Protein AF-A0A413VXN9-F1 (afdb_monomer)

InterPro domains:
  IPR048911 4-fold beta flower domain [PF21784] (37-155)

Nearest PDB structures (foldseek):
  3fld-assembly1_B  TM=2.382E-01  e=2.950E+00  Escherichia coli K-12

Secondary structure (DSSP, 8-state):
-------------------------------S-SEEEEE-TT--EEEEEESSSTT-EEEETTS-EEEEEETTTEEEETTS-EEEEEETTEEEETTS-EEEE-TT-EETTEE-SSPPPP-PPPPPPPPPPPPPPPPPPPP----SSB-SS-HHHHHHT-----S---------

Organism: NCBI:txid291645

Radius of gyration: 26.31 Å; Cα contacts (8 Å, |Δi|>4): 280; chains: 1; bounding box: 46×116×48 Å

Sequence (172 aa):
MHQMKKLLLVLCATIGLLTGCGDDENEPVIPQESEVTLFDKSTQPIAYINYVDKDSTIYMWDGTPVAYFDGKEDIYHFNGRFLGWYINGVLYDTDGYAVAAQKGIVRGEIIMSNTHLESVKGVKHIKPVPHIHSLKPITPSFKDKWSTRSLSRLLLQEDNTSTDSPIKENQY

pLDDT: mean 81.23, std 22.94, range [33.12, 98.75]

Mean predicted aligned error: 12.61 Å

Structure (mmCIF, N/CA/C/O backbone):
data_AF-A0A413VXN9-F1
#
_entry.id   AF-A0A413VXN9-F1
#
loop_
_atom_site.group_PDB
_atom_site.id
_atom_site.type_symbol
_atom_site.label_atom_id
_atom_site.label_alt_id
_atom_site.label_comp_id
_atom_site.label_asym_id
_atom_site.label_entity_id
_atom_site.label_seq_id
_atom_site.pdbx_PDB_ins_code
_atom_site.Cartn_x
_atom_site.Cartn_y
_atom_site.Cartn_z
_atom_site.occupancy
_atom_site.B_iso_or_equiv
_atom_site.auth_seq_id
_atom_site.auth_comp_id
_atom_site.auth_asym_id
_atom_site.auth_atom_id
_atom_site.pdbx_PDB_model_num
ATOM 1 N N . MET A 1 1 ? 24.511 69.914 8.049 1.00 39.62 1 MET A N 1
ATOM 2 C CA . MET A 1 1 ? 24.137 69.411 6.705 1.00 39.62 1 MET A CA 1
ATOM 3 C C . MET A 1 1 ? 23.283 68.164 6.911 1.00 39.62 1 MET A C 1
ATOM 5 O O . MET A 1 1 ? 23.835 67.140 7.263 1.00 39.62 1 MET A O 1
ATOM 9 N N . HIS A 1 2 ? 21.959 68.275 7.086 1.00 42.06 2 HIS A N 1
ATOM 10 C CA . HIS A 1 2 ? 20.935 68.320 6.020 1.00 42.06 2 HIS A CA 1
ATOM 11 C C . HIS A 1 2 ? 21.048 67.061 5.132 1.00 42.06 2 HIS A C 1
ATOM 13 O O . HIS A 1 2 ? 21.976 66.975 4.344 1.00 42.06 2 HIS A O 1
ATOM 19 N N . GLN A 1 3 ? 20.231 66.018 5.312 1.00 39.19 3 GLN A N 1
ATOM 20 C CA . GLN A 1 3 ? 18.823 65.977 4.894 1.00 39.19 3 GLN A CA 1
ATOM 21 C C . GLN A 1 3 ? 17.988 64.953 5.689 1.00 39.19 3 GLN A C 1
ATOM 23 O O . GLN A 1 3 ? 18.445 63.861 6.011 1.00 39.19 3 GLN A O 1
ATOM 28 N N . MET A 1 4 ? 16.739 65.338 5.952 1.00 46.28 4 MET A N 1
ATOM 29 C CA . MET A 1 4 ? 15.662 64.553 6.562 1.00 46.28 4 MET A CA 1
ATOM 30 C C . MET A 1 4 ? 14.678 64.057 5.482 1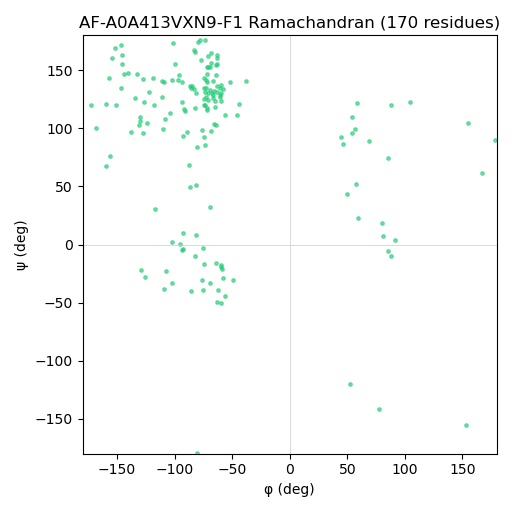.00 46.28 4 MET A C 1
ATOM 32 O O . MET A 1 4 ? 14.663 64.604 4.382 1.00 46.28 4 MET A O 1
ATOM 36 N N . LYS A 1 5 ? 13.725 63.211 5.923 1.00 40.38 5 LYS A N 1
ATOM 37 C CA . LYS A 1 5 ? 12.341 62.971 5.419 1.00 40.38 5 LYS A CA 1
ATOM 38 C C . LYS A 1 5 ? 12.214 61.660 4.633 1.00 40.38 5 LYS A C 1
ATOM 40 O O . LYS A 1 5 ? 12.909 61.461 3.650 1.00 40.38 5 LYS A O 1
ATOM 45 N N . LYS A 1 6 ? 11.340 60.720 5.007 1.00 38.69 6 LYS A N 1
ATOM 46 C CA . LYS A 1 6 ? 9.905 60.800 5.390 1.00 38.69 6 LYS A CA 1
ATOM 47 C C . LYS A 1 6 ? 9.646 59.723 6.470 1.00 38.69 6 LYS A C 1
ATOM 49 O O . LYS A 1 6 ? 10.220 58.653 6.347 1.00 38.69 6 LYS A O 1
ATOM 54 N N . LEU A 1 7 ? 8.957 59.885 7.604 1.00 39.94 7 LEU A N 1
ATOM 55 C CA . LEU A 1 7 ? 7.661 60.477 7.985 1.00 39.94 7 LEU A CA 1
ATOM 56 C C . LEU A 1 7 ? 6.435 59.947 7.219 1.00 39.94 7 LEU A C 1
ATOM 58 O O . LEU A 1 7 ? 6.106 60.496 6.172 1.00 39.94 7 LEU A O 1
ATOM 62 N N . LEU A 1 8 ? 5.743 58.959 7.810 1.00 35.59 8 LEU A N 1
ATOM 63 C CA . LEU A 1 8 ? 4.285 58.954 8.068 1.00 35.59 8 LEU A CA 1
ATOM 64 C C . LEU A 1 8 ? 3.942 57.781 9.030 1.00 35.59 8 LEU A C 1
ATOM 66 O O . LEU A 1 8 ? 4.120 56.627 8.664 1.00 35.59 8 LEU A O 1
ATOM 70 N N . LEU A 1 9 ? 3.762 58.071 10.330 1.00 33.12 9 LEU A N 1
ATOM 71 C CA . LEU A 1 9 ? 2.490 58.008 11.096 1.00 33.12 9 LEU A CA 1
ATOM 72 C C . LEU A 1 9 ? 1.973 56.567 11.302 1.00 33.12 9 LEU A C 1
ATOM 74 O O . LEU A 1 9 ? 1.363 55.991 10.416 1.00 33.12 9 LEU A O 1
ATOM 78 N N . VAL A 1 10 ? 2.367 55.876 12.379 1.00 47.47 10 VAL A N 1
ATOM 79 C CA . VAL A 1 10 ? 1.785 55.925 13.744 1.00 47.47 10 VAL A CA 1
ATOM 80 C C . VAL A 1 10 ? 0.277 55.665 13.767 1.00 47.47 10 VAL A C 1
ATOM 82 O O . VAL A 1 10 ? -0.508 56.554 13.453 1.00 47.47 10 VAL A O 1
ATOM 85 N N . LEU A 1 11 ? -0.102 54.505 14.308 1.00 34.28 11 LEU A N 1
ATOM 86 C CA . LEU A 1 11 ? -1.200 54.404 15.266 1.00 34.28 11 LEU A CA 1
ATOM 87 C C . LEU A 1 11 ? -0.698 53.600 16.471 1.00 34.28 11 LEU A C 1
ATOM 89 O O . LEU A 1 11 ? -0.431 52.405 16.393 1.00 34.28 11 LEU A O 1
ATOM 93 N N . CYS A 1 12 ? -0.477 54.330 17.560 1.00 37.88 12 CYS A N 1
ATOM 94 C CA . CYS A 1 12 ? -0.193 53.815 18.890 1.00 37.88 12 CYS A CA 1
ATOM 95 C C . CYS A 1 12 ? -1.451 53.201 19.514 1.00 37.88 12 CYS A C 1
ATOM 97 O O . CYS A 1 12 ? -2.528 53.766 19.352 1.00 37.88 12 CYS A O 1
ATOM 99 N N . ALA A 1 13 ? -1.269 52.157 20.323 1.00 39.12 13 ALA A N 1
ATOM 100 C CA . ALA A 1 13 ? -1.823 52.011 21.681 1.00 39.12 13 ALA A CA 1
ATOM 101 C C . ALA A 1 13 ? -1.386 50.628 22.207 1.00 39.12 13 ALA A C 1
ATOM 103 O O . ALA A 1 13 ? -1.886 49.607 21.763 1.00 39.12 13 ALA A O 1
ATOM 104 N N . THR A 1 14 ? -0.236 50.506 22.867 1.00 47.88 14 THR A N 1
ATOM 105 C CA . THR A 1 14 ? -0.045 50.577 24.330 1.00 47.88 14 THR A CA 1
ATOM 106 C C . THR A 1 14 ? -0.832 49.553 25.159 1.00 47.88 14 THR A C 1
ATOM 108 O O . THR A 1 14 ? -2.050 49.637 25.251 1.00 47.88 14 THR A O 1
ATOM 111 N N . ILE A 1 15 ? -0.038 48.780 25.916 1.00 46.94 15 ILE A N 1
ATOM 112 C CA . ILE A 1 15 ? -0.288 48.184 27.243 1.00 46.94 15 ILE A CA 1
ATOM 113 C C . ILE A 1 15 ? -0.975 46.814 27.264 1.00 46.94 15 ILE A C 1
ATOM 115 O O . ILE A 1 15 ? -2.131 46.667 26.892 1.00 46.94 15 ILE A O 1
ATOM 119 N N . GLY A 1 16 ? -0.265 45.842 27.848 1.00 38.28 16 GLY A N 1
ATOM 120 C CA . GLY A 1 16 ? -0.866 44.601 28.325 1.00 38.28 16 GLY A CA 1
ATOM 121 C C . GLY A 1 16 ? 0.132 43.500 28.671 1.00 38.28 16 GLY A C 1
ATOM 122 O O . GLY A 1 16 ? 0.083 42.437 28.072 1.00 38.28 16 GLY A O 1
ATOM 123 N N . LEU A 1 17 ? 1.024 43.719 29.644 1.00 50.16 17 LEU A N 1
ATOM 124 C CA . LEU A 1 17 ? 1.556 42.596 30.425 1.00 50.16 17 LEU A CA 1
ATOM 125 C C . LEU A 1 17 ? 0.387 42.073 31.267 1.00 50.16 17 LEU A C 1
ATOM 127 O O . LEU A 1 17 ? 0.062 42.653 32.301 1.00 50.16 17 LEU A O 1
ATOM 131 N N . LEU A 1 18 ? -0.267 41.016 30.797 1.00 40.06 18 LEU A N 1
ATOM 132 C CA . LEU A 1 18 ? -1.175 40.211 31.599 1.00 40.06 18 LEU A CA 1
ATOM 133 C C . LEU A 1 18 ? -0.781 38.750 31.418 1.00 40.06 18 LEU A C 1
ATOM 135 O O . LEU A 1 18 ? -0.925 38.158 30.356 1.00 40.06 18 LEU A O 1
ATOM 139 N N . THR A 1 19 ? -0.240 38.197 32.494 1.00 53.75 19 THR A N 1
ATOM 140 C CA . THR A 1 19 ? -0.231 36.769 32.790 1.00 53.75 19 THR A CA 1
ATOM 141 C C . THR A 1 19 ? -1.602 36.155 32.506 1.00 53.75 19 THR A C 1
ATOM 143 O O . THR A 1 19 ? -2.586 36.550 33.131 1.00 53.75 19 THR A O 1
ATOM 146 N N . GLY A 1 20 ? -1.647 35.167 31.616 1.00 34.16 20 GLY A N 1
ATOM 147 C CA . GLY A 1 20 ? -2.810 34.317 31.384 1.00 34.16 20 GLY A CA 1
ATOM 148 C C . GLY A 1 20 ? -2.461 33.177 30.429 1.00 34.16 20 GLY A 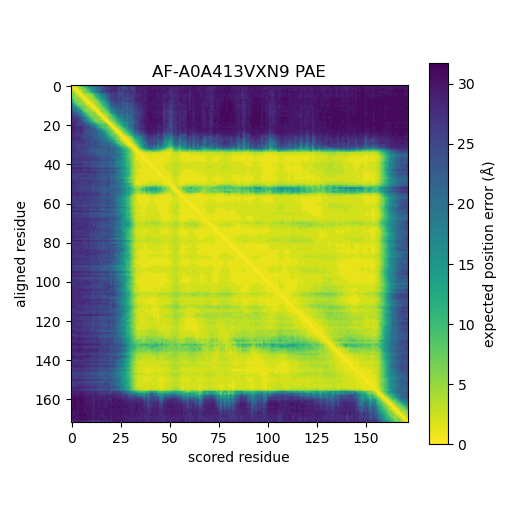C 1
ATOM 149 O O . GLY A 1 20 ? -2.034 33.429 29.310 1.00 34.16 20 GLY A O 1
ATOM 150 N N . CYS A 1 21 ? -2.601 31.929 30.885 1.00 50.72 21 CYS A N 1
ATOM 151 C CA . CYS A 1 21 ? -2.698 30.764 30.006 1.00 50.72 21 CYS A CA 1
ATOM 152 C C . CYS A 1 21 ? -3.920 30.925 29.090 1.00 50.72 21 CYS A C 1
ATOM 154 O O . CYS A 1 21 ? -4.988 31.284 29.588 1.00 50.72 21 CYS A O 1
ATOM 156 N N . GLY A 1 22 ? -3.782 30.603 2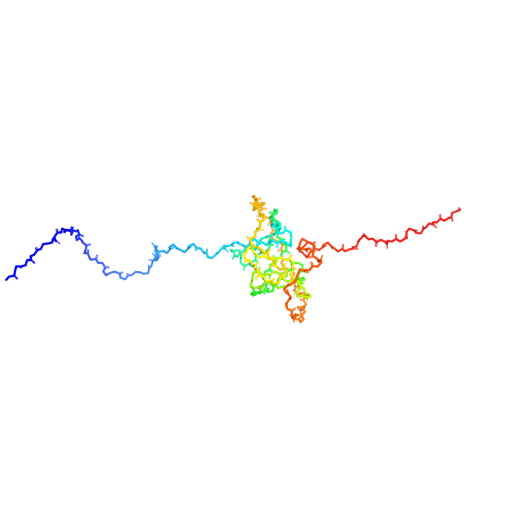7.805 1.00 38.44 22 GLY A N 1
ATOM 157 C CA . GLY A 1 22 ? -4.898 30.558 26.860 1.00 38.44 22 GLY A CA 1
ATOM 158 C C . GLY A 1 22 ? -4.439 30.779 25.424 1.00 38.44 22 GLY A C 1
ATOM 159 O O . GLY A 1 22 ? -4.098 31.897 25.065 1.00 38.44 22 GLY A O 1
ATOM 160 N N . ASP A 1 23 ? -4.400 29.674 24.679 1.00 48.06 23 ASP A N 1
ATOM 161 C CA . ASP A 1 23 ? -4.646 29.515 23.241 1.00 48.06 23 ASP A CA 1
ATOM 162 C C . ASP A 1 23 ? -4.005 30.540 22.284 1.00 48.06 23 ASP A C 1
ATOM 164 O O . ASP A 1 23 ? -4.568 31.579 21.951 1.00 48.06 23 ASP A O 1
ATOM 168 N N . ASP A 1 24 ? -2.811 30.185 21.796 1.00 43.38 24 ASP A N 1
ATOM 169 C CA . ASP A 1 24 ? -2.117 30.871 20.704 1.00 43.38 24 ASP A CA 1
ATOM 170 C C . ASP A 1 24 ? -2.783 30.528 19.360 1.00 43.38 24 ASP A C 1
ATOM 172 O O . ASP A 1 24 ? -2.506 29.515 18.717 1.00 43.38 24 ASP A O 1
ATOM 176 N N . GLU A 1 25 ? -3.731 31.364 18.956 1.00 58.19 25 GLU A N 1
ATOM 177 C CA . GLU A 1 25 ? -4.444 31.291 17.686 1.00 58.19 25 GLU A CA 1
ATOM 178 C C . GLU A 1 25 ? -3.689 32.047 16.582 1.00 58.19 25 GLU A C 1
ATOM 180 O O . GLU A 1 25 ? -4.127 33.090 16.108 1.00 58.19 25 GLU A O 1
ATOM 185 N N . ASN A 1 26 ? -2.527 31.520 16.172 1.00 59.47 26 ASN A N 1
ATOM 186 C CA . ASN A 1 26 ? -1.849 31.851 14.907 1.00 59.47 26 ASN A CA 1
ATOM 187 C C . ASN A 1 26 ? -0.839 30.765 14.482 1.00 59.47 26 ASN A C 1
ATOM 189 O O . ASN A 1 26 ? 0.363 31.013 14.390 1.00 59.47 26 ASN A O 1
ATOM 193 N N . GLU A 1 27 ? -1.320 29.574 14.120 1.00 49.88 27 GLU A N 1
ATOM 194 C CA . GLU A 1 27 ? -0.491 28.614 13.378 1.00 49.88 27 GLU A CA 1
ATOM 195 C C . GLU A 1 27 ? -1.246 28.065 12.153 1.00 49.88 27 GLU A C 1
ATOM 197 O O . GLU A 1 27 ? -2.115 27.202 12.290 1.00 49.88 27 GLU A O 1
ATOM 202 N N . PRO A 1 28 ? -0.957 28.526 10.919 1.00 45.78 28 PRO A N 1
ATOM 203 C CA . PRO A 1 28 ? -1.399 27.811 9.736 1.00 45.78 28 PRO A CA 1
ATOM 204 C C . PRO A 1 28 ? -0.434 26.647 9.480 1.00 45.78 28 PRO A C 1
ATOM 206 O O . PRO A 1 28 ? 0.485 26.754 8.669 1.00 45.78 28 PRO A O 1
ATOM 209 N N . VAL A 1 29 ? -0.646 25.517 10.156 1.00 50.31 29 VAL A N 1
ATOM 210 C CA . VAL A 1 29 ? -0.006 24.244 9.788 1.00 50.31 29 VAL A CA 1
ATOM 211 C C . VAL A 1 29 ? -0.947 23.490 8.855 1.00 50.31 29 VAL A C 1
ATOM 213 O O . VAL A 1 29 ? -1.827 22.759 9.303 1.00 50.31 29 VAL A O 1
ATOM 216 N N . ILE A 1 30 ? -0.774 23.656 7.540 1.00 41.59 30 ILE A N 1
ATOM 217 C CA . ILE A 1 30 ? -1.330 22.684 6.591 1.00 41.59 30 ILE A CA 1
ATOM 218 C C . ILE A 1 30 ? -0.336 21.514 6.507 1.00 41.59 30 ILE A C 1
ATOM 220 O O . ILE A 1 30 ? 0.822 21.750 6.152 1.00 41.59 30 ILE A O 1
ATOM 224 N N . PRO A 1 31 ? -0.729 20.283 6.892 1.00 43.84 31 PRO A N 1
ATOM 225 C CA . PRO A 1 31 ? 0.211 19.198 7.149 1.00 43.84 31 PRO A CA 1
ATOM 226 C C . PRO A 1 31 ? 0.850 18.660 5.868 1.00 43.84 31 PRO A C 1
ATOM 228 O O . PRO A 1 31 ? 0.310 18.798 4.770 1.00 43.84 31 PRO A O 1
ATOM 231 N N . GLN A 1 32 ? 1.963 17.946 6.051 1.00 53.75 32 GLN A N 1
ATOM 232 C CA . GLN A 1 32 ? 2.391 16.879 5.143 1.00 53.75 32 GLN A CA 1
ATOM 233 C C . GLN A 1 32 ? 1.179 16.082 4.646 1.00 53.75 32 GLN A C 1
ATOM 235 O O . GLN A 1 32 ? 0.264 15.859 5.436 1.00 53.75 32 GLN A O 1
ATOM 240 N N . GLU A 1 33 ? 1.152 15.688 3.366 1.00 64.12 33 GLU A N 1
ATOM 241 C CA . GLU A 1 33 ? -0.053 15.116 2.751 1.00 64.12 33 GLU A CA 1
ATOM 242 C C . GLU A 1 33 ? -0.702 14.059 3.652 1.00 64.12 33 GLU A C 1
ATOM 244 O O . GLU A 1 33 ? -0.149 12.992 3.915 1.00 64.12 33 GLU A O 1
ATOM 249 N N . SER A 1 34 ? -1.882 14.408 4.173 1.00 87.31 34 SER A N 1
ATOM 250 C CA . SER A 1 34 ? -2.604 13.603 5.162 1.00 87.31 34 SER A CA 1
ATOM 251 C C . SER A 1 34 ? -3.036 12.242 4.610 1.00 87.31 34 SER A C 1
ATOM 253 O O . SER A 1 34 ? -3.376 11.325 5.362 1.00 87.31 34 SER A O 1
ATOM 255 N N . GLU A 1 35 ? -3.005 12.123 3.284 1.00 93.50 35 GLU A N 1
ATOM 256 C CA . GLU A 1 35 ? -3.203 10.893 2.551 1.00 93.50 35 GLU A CA 1
ATOM 257 C C . GLU A 1 35 ? -2.125 10.740 1.485 1.00 93.50 35 GLU A C 1
ATOM 259 O O . GLU A 1 35 ? -1.700 11.722 0.887 1.00 93.50 35 GLU A O 1
ATOM 264 N N . VAL A 1 36 ? -1.727 9.501 1.210 1.00 95.81 36 VAL A N 1
ATOM 265 C CA . VAL A 1 36 ? -0.787 9.178 0.135 1.00 95.81 36 VAL A CA 1
ATOM 266 C C . VAL A 1 36 ? -1.391 8.112 -0.761 1.00 95.81 36 VAL A C 1
ATOM 268 O O . VAL A 1 36 ? -1.729 7.023 -0.300 1.00 95.81 36 VAL A O 1
ATOM 271 N N . THR A 1 37 ? -1.504 8.411 -2.052 1.00 98.31 37 THR A N 1
ATOM 272 C CA . THR A 1 37 ? -1.983 7.458 -3.056 1.00 98.31 37 THR A CA 1
ATOM 273 C C . THR A 1 37 ? -0.919 6.410 -3.377 1.00 98.31 37 THR A C 1
ATOM 275 O O . THR A 1 37 ? 0.250 6.727 -3.605 1.00 98.31 37 THR A O 1
ATOM 278 N N . LEU A 1 38 ? -1.350 5.151 -3.426 1.00 98.56 38 LEU A N 1
ATOM 279 C CA . LEU A 1 38 ? -0.550 3.994 -3.795 1.00 98.56 38 LEU A CA 1
ATOM 280 C C . LEU A 1 38 ? -0.908 3.559 -5.217 1.00 98.56 38 LEU A C 1
ATOM 282 O O . LEU A 1 38 ? -2.019 3.081 -5.481 1.00 98.56 38 LEU A O 1
ATOM 286 N N . PHE A 1 39 ? 0.056 3.718 -6.121 1.00 98.69 39 PHE A N 1
ATOM 287 C CA . PHE A 1 39 ? -0.064 3.344 -7.523 1.00 98.69 39 PHE A CA 1
ATOM 288 C C . PHE A 1 39 ? 0.547 1.967 -7.775 1.00 98.69 39 PHE A C 1
ATOM 290 O O . PHE A 1 39 ? 1.586 1.633 -7.204 1.00 98.69 39 PHE A O 1
ATOM 297 N N . ASP A 1 40 ? -0.079 1.170 -8.637 1.00 98.06 40 ASP A N 1
ATOM 298 C CA . ASP A 1 40 ? 0.471 -0.116 -9.070 1.00 98.06 40 ASP A CA 1
ATOM 299 C C . ASP A 1 40 ? 1.530 0.042 -10.181 1.00 98.06 40 ASP A C 1
ATOM 301 O O . ASP A 1 40 ? 1.828 1.142 -10.650 1.00 98.06 40 ASP A O 1
ATOM 305 N N . LYS A 1 41 ? 2.082 -1.082 -10.659 1.00 97.75 41 LYS A N 1
ATOM 306 C CA . LYS A 1 41 ? 3.045 -1.110 -11.778 1.00 97.75 41 LYS A CA 1
ATOM 307 C C . LYS A 1 41 ? 2.511 -0.511 -13.088 1.00 97.75 41 LYS A C 1
ATOM 309 O O . LYS A 1 41 ? 3.298 -0.155 -13.959 1.00 97.75 41 LYS A O 1
ATOM 314 N N . SER A 1 42 ? 1.189 -0.445 -13.236 1.00 97.75 42 SER A N 1
ATOM 315 C CA . SER A 1 42 ? 0.480 0.119 -14.390 1.00 97.75 42 SER A CA 1
ATOM 316 C C . SER A 1 42 ? 0.147 1.601 -14.180 1.00 97.75 42 SER A C 1
ATOM 318 O O . SER A 1 42 ? -0.627 2.164 -14.950 1.00 97.75 42 SER A O 1
ATOM 320 N N . THR A 1 43 ? 0.700 2.198 -13.118 1.00 98.00 43 THR A N 1
ATOM 321 C CA . THR A 1 43 ? 0.506 3.577 -12.665 1.00 98.00 43 THR A CA 1
ATOM 322 C C . THR A 1 43 ? -0.951 3.938 -12.340 1.00 98.00 43 THR A C 1
ATOM 324 O O . THR A 1 43 ? -1.314 5.119 -12.323 1.00 98.00 43 THR A O 1
ATOM 327 N N . GLN A 1 44 ? -1.788 2.935 -12.040 1.00 98.31 44 GLN A N 1
ATOM 328 C CA . GLN A 1 44 ? -3.181 3.111 -11.623 1.00 98.31 44 GLN A CA 1
ATOM 329 C C . GLN A 1 44 ? -3.274 3.363 -10.115 1.00 98.31 44 GLN A C 1
ATOM 331 O O . GLN A 1 44 ? -2.616 2.648 -9.357 1.00 98.31 44 GLN A O 1
ATOM 336 N N . PRO A 1 45 ? -4.092 4.325 -9.651 1.00 98.19 45 PRO A N 1
ATOM 337 C CA . PRO A 1 45 ? -4.361 4.503 -8.229 1.00 98.19 45 PRO A CA 1
ATOM 338 C C . PRO A 1 45 ? -5.257 3.364 -7.728 1.00 98.19 45 PRO A C 1
ATOM 340 O O . PRO A 1 45 ? -6.394 3.219 -8.172 1.00 98.19 45 PRO A O 1
ATOM 343 N N . ILE A 1 46 ? -4.744 2.538 -6.813 1.00 98.31 46 ILE A N 1
ATOM 344 C CA . ILE A 1 46 ? -5.466 1.348 -6.322 1.00 98.31 46 ILE A CA 1
ATOM 345 C C . ILE A 1 46 ? -5.928 1.518 -4.874 1.00 98.31 46 ILE A C 1
ATOM 347 O O . ILE A 1 46 ? -7.018 1.082 -4.498 1.00 98.31 46 ILE A O 1
ATOM 351 N N . ALA A 1 47 ? -5.090 2.141 -4.054 1.00 98.38 47 ALA A N 1
ATOM 352 C CA . ALA A 1 47 ? -5.314 2.318 -2.630 1.00 98.38 47 ALA A CA 1
ATOM 353 C C . ALA A 1 47 ? -4.718 3.651 -2.175 1.00 98.38 47 ALA A C 1
ATOM 355 O O . ALA A 1 47 ? -3.999 4.317 -2.923 1.00 98.38 47 ALA A O 1
ATOM 356 N N . TYR A 1 48 ? -4.994 4.034 -0.938 1.00 98.00 48 TYR A N 1
ATOM 357 C CA . TYR A 1 48 ? -4.361 5.181 -0.310 1.00 98.00 48 TYR A CA 1
ATOM 358 C C . TYR A 1 48 ? -4.123 4.926 1.175 1.00 98.00 48 TYR A C 1
ATOM 360 O O . TYR A 1 48 ? -4.889 4.234 1.846 1.00 98.00 48 TYR A O 1
ATOM 368 N N . ILE A 1 49 ? -3.033 5.489 1.677 1.00 97.25 49 ILE A N 1
ATOM 369 C CA . ILE A 1 49 ? -2.731 5.565 3.101 1.00 97.25 49 ILE A CA 1
ATOM 370 C C . ILE A 1 49 ? -3.413 6.819 3.633 1.00 97.25 49 ILE A C 1
ATOM 372 O O . ILE A 1 49 ? -3.329 7.863 2.994 1.00 97.25 49 ILE A O 1
ATOM 376 N N . ASN A 1 50 ? -4.062 6.738 4.788 1.00 95.44 50 ASN A N 1
ATOM 377 C CA . ASN A 1 50 ? -4.543 7.896 5.529 1.00 95.44 50 ASN A CA 1
ATOM 378 C C . ASN A 1 50 ? -3.843 7.956 6.892 1.00 95.44 50 ASN A C 1
ATOM 380 O O . ASN A 1 50 ? -3.987 7.036 7.696 1.00 95.44 50 ASN A O 1
ATOM 384 N N . TYR A 1 51 ? -3.122 9.050 7.141 1.00 91.44 51 TYR A N 1
ATOM 385 C CA . TYR A 1 51 ? -2.335 9.280 8.359 1.00 91.44 51 TYR A CA 1
ATOM 386 C C . TYR A 1 51 ? -3.082 10.060 9.450 1.00 91.44 51 TYR A C 1
ATOM 388 O O . TYR A 1 51 ? -2.549 10.256 10.538 1.00 91.44 51 TYR A O 1
ATOM 396 N N . VAL A 1 52 ? -4.301 10.534 9.173 1.00 85.50 52 VAL A N 1
ATOM 397 C CA . VAL A 1 52 ? -5.130 11.264 10.151 1.00 85.50 52 VAL A CA 1
ATOM 398 C C . VAL A 1 52 ? -5.751 10.301 11.159 1.00 85.50 52 VAL A C 1
ATOM 400 O O . VAL A 1 52 ? -5.972 10.649 12.318 1.00 85.50 52 VAL A O 1
ATOM 403 N N . ASP A 1 53 ? -6.022 9.072 10.728 1.00 74.69 53 ASP A N 1
ATOM 404 C CA . ASP A 1 53 ? -6.550 8.035 11.600 1.00 74.69 53 ASP A CA 1
ATOM 405 C C . ASP A 1 53 ? -5.458 7.545 12.570 1.00 74.69 53 ASP A C 1
ATOM 407 O O . ASP A 1 53 ? -4.315 7.325 12.175 1.00 74.69 53 ASP A O 1
ATOM 411 N N . LYS A 1 54 ? -5.827 7.294 13.836 1.00 73.56 54 LYS A N 1
ATOM 412 C CA . LYS A 1 54 ? -4.911 6.884 14.925 1.00 73.56 54 LYS A CA 1
ATOM 413 C C . LYS A 1 54 ? -3.971 5.719 14.569 1.00 73.56 54 LYS A C 1
ATOM 415 O O . LYS A 1 54 ? -2.859 5.657 15.081 1.00 73.56 54 LYS A O 1
ATOM 420 N N . ASP A 1 55 ? -4.425 4.822 13.697 1.00 76.00 55 ASP A N 1
ATOM 421 C CA . ASP A 1 55 ? -3.724 3.588 13.324 1.00 76.00 55 ASP A CA 1
ATOM 422 C C . ASP A 1 55 ? -3.015 3.689 11.963 1.00 76.00 55 ASP A C 1
ATOM 424 O O . ASP A 1 55 ? -2.477 2.693 11.495 1.00 76.00 55 ASP A O 1
ATOM 428 N N . SER A 1 56 ? -3.068 4.855 11.297 1.00 91.75 56 SER A N 1
ATOM 429 C CA . SER A 1 56 ? -2.645 5.059 9.902 1.00 91.75 56 SER A CA 1
ATOM 430 C C . SER A 1 56 ? -3.182 3.958 8.975 1.00 91.75 56 SER A C 1
ATOM 432 O O . SER A 1 56 ? -2.572 2.915 8.769 1.00 91.75 56 SER A O 1
ATOM 434 N N . THR A 1 57 ? -4.396 4.127 8.460 1.00 95.94 57 THR A N 1
ATOM 435 C CA . THR A 1 57 ? -5.116 3.045 7.765 1.00 95.94 57 THR A CA 1
ATOM 436 C C . THR A 1 57 ? -4.885 3.095 6.257 1.00 95.94 57 THR A C 1
ATOM 438 O O . THR A 1 57 ? -4.877 4.165 5.652 1.00 95.94 57 THR A O 1
ATOM 441 N N . ILE A 1 58 ? -4.722 1.926 5.642 1.00 97.62 58 ILE A N 1
ATOM 442 C CA . ILE A 1 58 ? -4.716 1.749 4.193 1.00 97.62 58 ILE A CA 1
ATOM 443 C C . ILE A 1 58 ? -6.129 1.383 3.756 1.00 97.62 58 ILE A C 1
ATOM 445 O O . ILE A 1 58 ? -6.696 0.376 4.196 1.00 97.62 58 ILE A O 1
ATOM 449 N N . TYR A 1 59 ? -6.670 2.200 2.865 1.00 97.56 59 TYR A N 1
ATOM 450 C CA . TYR A 1 59 ? -7.977 2.017 2.261 1.00 97.56 59 TYR A CA 1
ATOM 451 C C . TYR A 1 59 ? -7.817 1.665 0.785 1.00 97.56 59 TYR A C 1
ATOM 453 O O . TYR A 1 59 ? -6.987 2.244 0.080 1.00 97.56 59 TYR A O 1
ATOM 461 N N . MET A 1 60 ? -8.646 0.749 0.299 1.00 97.88 60 MET A N 1
ATOM 462 C CA . MET A 1 60 ? -8.895 0.617 -1.133 1.00 97.88 60 MET A CA 1
ATOM 463 C C . MET A 1 60 ? -9.557 1.895 -1.661 1.00 97.88 60 MET A C 1
ATOM 465 O O . MET A 1 60 ? -10.133 2.679 -0.901 1.00 97.88 60 MET A O 1
ATOM 469 N N . TRP A 1 61 ? -9.485 2.115 -2.975 1.00 97.69 61 TRP A N 1
ATOM 470 C CA . TRP A 1 61 ? -10.027 3.330 -3.590 1.00 97.69 61 TRP A CA 1
ATOM 471 C C . TRP A 1 61 ? -11.527 3.553 -3.331 1.00 97.69 61 TRP A C 1
ATOM 473 O O . TRP A 1 61 ? -11.988 4.691 -3.265 1.00 97.69 61 TRP A O 1
ATOM 483 N N . ASP A 1 62 ? -12.282 2.472 -3.136 1.00 97.12 62 ASP A N 1
ATOM 484 C CA . ASP A 1 62 ? -13.711 2.482 -2.805 1.00 97.12 62 ASP A CA 1
ATOM 485 C C . ASP A 1 62 ? -14.016 2.874 -1.345 1.00 97.12 62 ASP A C 1
ATOM 487 O O . ASP A 1 62 ? -15.182 2.992 -0.984 1.00 97.12 62 ASP A O 1
ATOM 491 N N . GLY A 1 63 ? -12.994 3.103 -0.514 1.00 96.62 63 GLY A N 1
ATOM 492 C CA . GLY A 1 63 ? -13.143 3.432 0.902 1.00 96.62 63 GLY A CA 1
ATOM 493 C C . GLY A 1 63 ? -13.138 2.219 1.835 1.00 96.62 63 GLY A C 1
ATOM 494 O O . GLY A 1 63 ? -13.294 2.393 3.045 1.00 96.62 63 GLY A O 1
ATOM 495 N N . THR A 1 64 ? -12.920 1.002 1.330 1.00 96.94 64 THR A N 1
ATOM 496 C CA . THR A 1 64 ? -12.812 -0.201 2.164 1.00 96.94 64 THR A CA 1
ATOM 497 C C . THR A 1 64 ? -11.471 -0.231 2.920 1.00 96.94 64 THR A C 1
ATOM 499 O O . THR A 1 64 ? -10.419 -0.254 2.278 1.00 96.94 64 THR A O 1
ATOM 502 N N . PRO A 1 65 ? -11.455 -0.254 4.269 1.00 96.44 65 PRO A N 1
ATOM 503 C CA . PRO A 1 65 ? -10.232 -0.401 5.060 1.00 96.44 65 PRO A CA 1
ATOM 504 C C . PRO A 1 65 ? -9.700 -1.836 4.974 1.00 96.44 65 PRO A C 1
ATOM 506 O O . PRO A 1 65 ? -10.423 -2.787 5.266 1.00 96.44 65 PRO A O 1
ATOM 509 N N . VAL A 1 66 ? -8.429 -1.995 4.606 1.00 96.88 66 VAL A N 1
ATOM 510 C CA . VAL A 1 66 ? -7.834 -3.319 4.325 1.00 96.88 66 VAL A CA 1
ATOM 511 C C . VAL A 1 66 ? -6.568 -3.608 5.119 1.00 96.88 66 VAL A C 1
ATOM 513 O O . VAL A 1 66 ? -6.281 -4.760 5.435 1.00 96.88 66 VAL A O 1
ATOM 516 N N . ALA A 1 67 ? -5.817 -2.582 5.503 1.00 96.94 67 ALA A N 1
ATOM 517 C CA . ALA A 1 67 ? -4.607 -2.754 6.292 1.00 96.94 67 ALA A CA 1
ATOM 518 C C . ALA A 1 67 ? -4.338 -1.524 7.159 1.00 96.94 67 ALA A C 1
ATOM 520 O O . ALA A 1 67 ? -4.980 -0.487 7.004 1.00 96.94 67 ALA A O 1
ATOM 521 N N . TYR A 1 68 ? -3.392 -1.640 8.077 1.00 96.25 68 TYR A N 1
ATOM 522 C CA . TYR A 1 68 ? -2.961 -0.557 8.952 1.00 96.25 68 TYR A CA 1
ATOM 523 C C . TYR A 1 68 ? -1.466 -0.675 9.234 1.00 96.25 68 TYR A C 1
ATOM 525 O O . TYR A 1 68 ? -0.857 -1.727 9.002 1.00 96.25 68 TYR A O 1
ATOM 533 N N . PHE A 1 69 ? -0.882 0.419 9.713 1.00 95.31 69 PHE A N 1
ATOM 534 C CA . PHE A 1 69 ? 0.512 0.441 10.125 1.00 95.31 69 PHE A CA 1
ATOM 535 C C . PHE A 1 69 ? 0.640 -0.030 11.571 1.00 95.31 69 PHE A C 1
ATOM 537 O O . PHE A 1 69 ? -0.089 0.419 12.455 1.00 95.31 69 PHE A O 1
ATOM 544 N N . ASP A 1 70 ? 1.614 -0.894 11.821 1.00 92.62 70 ASP A N 1
ATOM 545 C CA . ASP A 1 70 ? 2.073 -1.219 13.166 1.00 92.62 70 ASP A CA 1
ATOM 546 C C . ASP A 1 70 ? 3.474 -0.633 13.367 1.00 92.62 70 ASP A C 1
ATOM 548 O O . ASP A 1 70 ? 4.481 -1.141 12.878 1.00 92.62 70 ASP A O 1
ATOM 552 N N . GLY A 1 71 ? 3.548 0.519 14.027 1.00 90.00 71 GLY A N 1
ATOM 553 C CA . GLY A 1 71 ? 4.779 1.302 14.083 1.00 90.00 71 GLY A CA 1
ATOM 554 C C . GLY A 1 71 ? 5.027 2.091 12.793 1.00 90.00 71 GLY A C 1
ATOM 555 O O . GLY A 1 71 ? 4.110 2.691 12.240 1.00 90.00 71 GLY A O 1
ATOM 556 N N . LYS A 1 72 ? 6.292 2.185 12.361 1.00 90.38 72 LYS A N 1
ATOM 557 C CA . LYS A 1 72 ? 6.700 3.145 11.314 1.00 90.38 72 LYS A CA 1
ATOM 558 C C . LYS A 1 72 ? 6.523 2.640 9.883 1.00 90.38 72 LYS A C 1
ATOM 560 O O . LYS A 1 72 ? 6.161 3.420 9.012 1.00 90.38 72 LYS A O 1
ATOM 565 N N . GLU A 1 73 ? 6.840 1.374 9.640 1.00 95.06 73 GLU A N 1
ATOM 566 C CA . GLU A 1 73 ? 6.994 0.833 8.280 1.00 95.06 73 GLU A CA 1
ATOM 567 C C . GLU A 1 73 ? 6.186 -0.447 8.069 1.00 95.06 73 GLU A C 1
ATOM 569 O O . GLU A 1 73 ? 5.894 -0.804 6.932 1.00 95.06 73 GLU A O 1
ATOM 574 N N . ASP A 1 74 ? 5.837 -1.151 9.143 1.00 96.50 74 ASP A N 1
ATOM 575 C CA . ASP A 1 74 ? 5.249 -2.480 9.061 1.00 96.50 74 ASP A CA 1
ATOM 576 C C . ASP A 1 74 ? 3.755 -2.385 8.768 1.00 96.50 74 ASP A C 1
ATOM 578 O O . ASP A 1 74 ? 3.022 -1.660 9.440 1.00 96.50 74 ASP A O 1
ATOM 582 N N . ILE A 1 75 ? 3.302 -3.142 7.772 1.00 97.19 75 ILE A N 1
ATOM 583 C CA . ILE A 1 75 ? 1.903 -3.168 7.358 1.00 97.19 75 ILE A CA 1
ATOM 584 C C . ILE A 1 75 ? 1.294 -4.511 7.724 1.00 97.19 75 ILE A C 1
ATOM 586 O O . ILE A 1 75 ? 1.770 -5.571 7.300 1.00 97.19 75 ILE A O 1
ATOM 590 N N . TYR A 1 76 ? 0.175 -4.451 8.436 1.00 96.50 76 TYR A N 1
ATOM 591 C CA . TYR A 1 76 ? -0.625 -5.611 8.787 1.00 96.50 76 TYR A CA 1
ATOM 592 C C . TYR A 1 76 ? -2.026 -5.505 8.208 1.00 96.50 76 TYR A C 1
ATOM 594 O O . TYR A 1 76 ? -2.641 -4.441 8.164 1.00 96.50 76 TYR A O 1
ATOM 602 N N . HIS A 1 77 ? -2.555 -6.647 7.792 1.00 96.12 77 HIS A N 1
ATOM 603 C CA . HIS A 1 77 ? -3.976 -6.787 7.536 1.00 96.12 77 HIS A CA 1
ATOM 604 C C . HIS A 1 77 ? -4.733 -6.791 8.866 1.00 96.12 77 HIS A C 1
ATOM 606 O O . HIS A 1 77 ? -4.222 -7.267 9.882 1.00 96.12 77 HIS A O 1
ATOM 612 N N . PHE A 1 78 ? -5.996 -6.364 8.861 1.00 94.00 78 PHE A N 1
ATOM 613 C CA . PHE A 1 78 ? -6.839 -6.385 10.064 1.00 94.00 78 PHE A CA 1
ATOM 614 C C . PHE A 1 78 ? -7.046 -7.785 10.669 1.00 94.00 78 PHE A C 1
ATOM 616 O O . PHE A 1 78 ? -7.404 -7.897 11.837 1.00 94.00 78 PHE A O 1
ATOM 623 N N . ASN A 1 79 ? -6.777 -8.856 9.917 1.00 93.19 79 ASN A N 1
ATOM 624 C CA . ASN A 1 79 ? -6.770 -10.238 10.421 1.00 93.19 79 ASN A CA 1
ATOM 625 C C . ASN A 1 79 ? -5.462 -10.634 11.136 1.00 93.19 79 ASN A C 1
ATOM 627 O O . ASN A 1 79 ? -5.278 -11.805 11.454 1.00 93.19 79 ASN A O 1
ATOM 631 N N . GLY A 1 80 ? -4.557 -9.682 11.377 1.00 93.38 80 GLY A N 1
ATOM 632 C CA . GLY A 1 80 ? -3.295 -9.898 12.078 1.00 93.38 80 GLY A CA 1
ATOM 633 C C . GLY A 1 80 ? -2.155 -10.378 11.179 1.00 93.38 80 GLY A C 1
ATOM 634 O O . GLY A 1 80 ? -1.022 -10.468 11.640 1.00 93.38 80 GLY A O 1
ATOM 635 N N . ARG A 1 81 ? -2.392 -10.665 9.895 1.00 94.62 81 ARG A N 1
ATOM 636 C CA . ARG A 1 81 ? -1.335 -11.117 8.982 1.00 94.62 81 ARG A CA 1
ATOM 637 C C . ARG A 1 81 ? -0.397 -9.977 8.592 1.00 94.62 81 ARG A C 1
ATOM 639 O O . ARG A 1 81 ? -0.852 -8.938 8.117 1.00 94.62 81 ARG A O 1
ATOM 646 N N . PHE A 1 82 ? 0.907 -10.216 8.694 1.00 96.31 82 PHE A N 1
ATOM 647 C CA . PHE A 1 82 ? 1.925 -9.318 8.149 1.00 96.31 82 PHE A CA 1
ATOM 648 C C . PHE A 1 82 ? 1.870 -9.301 6.614 1.00 96.31 82 PHE A C 1
ATOM 650 O O . PHE A 1 82 ? 1.917 -10.356 5.977 1.00 96.31 82 PHE A O 1
ATOM 657 N N . LEU A 1 83 ? 1.755 -8.116 6.013 1.00 96.75 83 LEU A N 1
ATOM 658 C CA . LEU A 1 83 ? 1.645 -7.959 4.558 1.00 96.75 83 LEU A CA 1
ATOM 659 C C . LEU A 1 83 ? 2.955 -7.521 3.908 1.00 96.75 83 LEU A C 1
ATOM 661 O O . LEU A 1 83 ? 3.226 -7.912 2.767 1.00 96.75 83 LEU A O 1
ATOM 665 N N . GLY A 1 84 ? 3.753 -6.725 4.618 1.00 97.62 84 GLY A N 1
ATOM 666 C CA . GLY A 1 84 ? 4.983 -6.163 4.083 1.00 97.62 84 GLY A CA 1
ATOM 667 C C . GLY A 1 84 ? 5.379 -4.847 4.740 1.00 97.62 84 GLY A C 1
ATOM 668 O O . GLY A 1 84 ? 5.003 -4.569 5.878 1.00 97.62 84 GLY A O 1
ATOM 669 N N . TRP A 1 85 ? 6.139 -4.044 3.999 1.00 98.31 85 TRP A N 1
ATOM 670 C CA . TRP A 1 85 ? 6.743 -2.808 4.493 1.00 98.31 85 TRP A CA 1
ATOM 671 C C . TRP A 1 85 ? 6.409 -1.624 3.593 1.00 98.31 85 TRP A C 1
ATOM 673 O O . TRP A 1 85 ? 6.430 -1.761 2.373 1.00 98.31 85 TRP A O 1
ATOM 683 N N . TYR A 1 86 ? 6.184 -0.449 4.171 1.00 98.12 86 TYR A N 1
ATOM 684 C CA . TYR A 1 86 ? 6.140 0.817 3.448 1.00 98.12 86 TYR A CA 1
ATOM 685 C C . TYR A 1 86 ? 7.375 1.649 3.774 1.00 98.12 86 TYR A C 1
ATOM 687 O O . TYR A 1 86 ? 7.518 2.162 4.881 1.00 98.12 86 TYR A O 1
ATOM 695 N N . ILE A 1 87 ? 8.285 1.757 2.809 1.00 97.56 87 ILE A N 1
ATOM 696 C CA . ILE A 1 87 ? 9.604 2.356 3.007 1.00 97.56 87 ILE A CA 1
ATOM 697 C C . ILE A 1 87 ? 9.8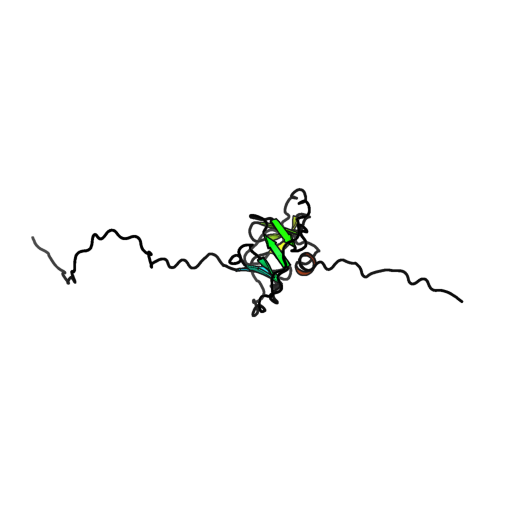96 3.297 1.851 1.00 97.56 87 ILE A C 1
ATOM 699 O O . ILE A 1 87 ? 9.858 2.899 0.687 1.00 97.56 87 ILE A O 1
ATOM 703 N N . ASN A 1 88 ? 10.231 4.548 2.177 1.00 96.25 88 ASN A N 1
ATOM 704 C CA . ASN A 1 88 ? 10.633 5.573 1.209 1.00 96.25 88 ASN A CA 1
ATOM 705 C C . ASN A 1 88 ? 9.658 5.699 0.023 1.00 96.25 88 ASN A C 1
ATOM 707 O O . ASN A 1 88 ? 10.082 5.766 -1.131 1.00 96.25 88 ASN A O 1
ATOM 711 N N . GLY A 1 89 ? 8.354 5.682 0.310 1.00 97.19 89 GLY A N 1
ATOM 712 C CA . GLY A 1 89 ? 7.303 5.827 -0.698 1.00 97.19 89 GLY A CA 1
ATOM 713 C C . GLY A 1 89 ? 6.969 4.555 -1.481 1.00 97.19 89 GLY A C 1
ATOM 714 O O . GLY A 1 89 ? 6.209 4.632 -2.441 1.00 97.19 89 GLY A O 1
ATOM 715 N N . VAL A 1 90 ? 7.516 3.391 -1.118 1.00 98.62 90 VAL A N 1
ATOM 716 C CA . VAL A 1 90 ? 7.254 2.116 -1.803 1.00 98.62 90 VAL A CA 1
ATOM 717 C C . VAL A 1 90 ? 6.689 1.096 -0.824 1.00 98.62 90 VAL A C 1
ATOM 719 O O . VAL A 1 90 ? 7.244 0.887 0.253 1.00 98.62 90 VAL A O 1
ATOM 722 N N . LEU A 1 91 ? 5.595 0.444 -1.218 1.00 98.69 91 LEU A N 1
ATOM 723 C CA . LEU A 1 91 ? 5.024 -0.697 -0.512 1.00 98.69 91 LEU A CA 1
ATOM 724 C C . LEU A 1 91 ? 5.644 -1.976 -1.078 1.00 98.69 91 LEU A C 1
ATOM 726 O O . LEU A 1 91 ? 5.445 -2.305 -2.250 1.00 98.69 91 LEU A O 1
ATOM 730 N N . TYR A 1 92 ? 6.393 -2.685 -0.243 1.00 98.69 92 TYR A N 1
ATOM 731 C CA . TYR A 1 92 ? 7.061 -3.940 -0.558 1.00 98.69 92 TYR A CA 1
ATOM 732 C C . TYR A 1 92 ? 6.297 -5.128 0.019 1.00 98.69 92 TYR A C 1
ATOM 734 O O . TYR A 1 92 ? 5.805 -5.063 1.143 1.00 98.69 92 TYR A O 1
ATOM 742 N N . ASP A 1 93 ? 6.238 -6.229 -0.727 1.00 97.81 93 ASP A N 1
ATOM 743 C CA . ASP A 1 93 ? 5.795 -7.516 -0.201 1.00 97.81 93 ASP A CA 1
ATOM 744 C C . ASP A 1 93 ? 6.831 -8.181 0.721 1.00 97.81 93 ASP A C 1
ATOM 746 O O . ASP A 1 93 ? 7.952 -7.701 0.900 1.00 97.81 93 ASP A O 1
ATOM 750 N N . THR A 1 94 ? 6.450 -9.326 1.294 1.00 96.94 94 THR A N 1
ATOM 751 C CA . THR A 1 94 ? 7.285 -10.157 2.172 1.00 96.94 94 THR A CA 1
ATOM 752 C C . THR A 1 94 ? 8.569 -10.673 1.517 1.00 96.94 94 THR A C 1
ATOM 754 O O . THR A 1 94 ? 9.502 -11.020 2.234 1.00 96.94 94 THR A O 1
ATOM 757 N N . ASP A 1 95 ? 8.642 -10.688 0.183 1.00 97.38 95 ASP A N 1
ATOM 758 C CA . ASP A 1 95 ? 9.821 -11.104 -0.585 1.00 97.38 95 ASP A CA 1
ATOM 759 C C . ASP A 1 95 ? 10.704 -9.906 -0.990 1.00 97.38 95 ASP A C 1
ATOM 761 O O . ASP A 1 95 ? 11.746 -10.072 -1.638 1.00 97.38 95 ASP A O 1
ATOM 765 N N . GLY A 1 96 ? 10.317 -8.688 -0.601 1.00 98.06 96 GLY A N 1
ATOM 766 C CA . GLY A 1 96 ? 11.049 -7.448 -0.841 1.00 98.06 96 GLY A CA 1
ATOM 767 C C . GLY A 1 96 ? 10.863 -6.869 -2.245 1.00 98.06 96 GLY A C 1
ATOM 768 O O . GLY A 1 96 ? 11.697 -6.069 -2.670 1.00 98.06 96 GLY A O 1
ATOM 769 N N . TYR A 1 97 ? 9.824 -7.272 -2.980 1.00 98.75 97 TYR A N 1
ATOM 770 C CA . TYR A 1 97 ? 9.460 -6.690 -4.276 1.00 98.75 97 TYR A CA 1
ATOM 771 C C . TYR A 1 97 ? 8.371 -5.631 -4.114 1.00 98.75 97 TYR A C 1
ATOM 773 O O . TYR A 1 97 ? 7.494 -5.749 -3.260 1.00 98.75 97 TYR A O 1
ATOM 781 N N . ALA A 1 98 ? 8.414 -4.585 -4.936 1.00 98.69 98 ALA A N 1
ATOM 782 C CA . ALA A 1 98 ? 7.424 -3.517 -4.879 1.00 98.69 98 ALA A CA 1
ATOM 783 C C . ALA A 1 98 ? 6.065 -4.006 -5.393 1.00 98.69 98 ALA A C 1
ATOM 785 O O . ALA A 1 98 ? 5.972 -4.562 -6.484 1.00 98.69 98 ALA A O 1
ATOM 786 N N . VAL A 1 99 ? 5.000 -3.767 -4.638 1.00 98.44 99 VAL A N 1
ATOM 787 C CA . VAL A 1 99 ? 3.612 -4.008 -5.074 1.00 98.44 99 VAL A CA 1
ATOM 788 C C . VAL A 1 99 ? 2.867 -2.706 -5.355 1.00 98.44 99 VAL A C 1
ATOM 790 O O . VAL A 1 99 ? 1.912 -2.710 -6.129 1.00 98.44 99 VAL A O 1
ATOM 793 N N . ALA A 1 100 ? 3.315 -1.596 -4.761 1.00 98.75 100 ALA A N 1
ATOM 794 C CA . ALA A 1 100 ? 2.825 -0.256 -5.048 1.00 98.75 100 ALA A CA 1
ATOM 795 C C . ALA A 1 100 ? 3.878 0.808 -4.722 1.00 98.75 100 ALA A C 1
ATOM 797 O O . ALA A 1 100 ? 4.795 0.560 -3.939 1.00 98.75 100 ALA A O 1
ATOM 798 N N . ALA A 1 101 ? 3.730 2.004 -5.284 1.00 98.69 101 ALA A N 1
ATOM 799 C CA . ALA A 1 101 ? 4.575 3.148 -4.966 1.00 98.69 101 ALA A CA 1
ATOM 800 C C . ALA A 1 101 ? 3.798 4.469 -5.022 1.00 98.69 101 ALA A C 1
ATOM 802 O O . ALA 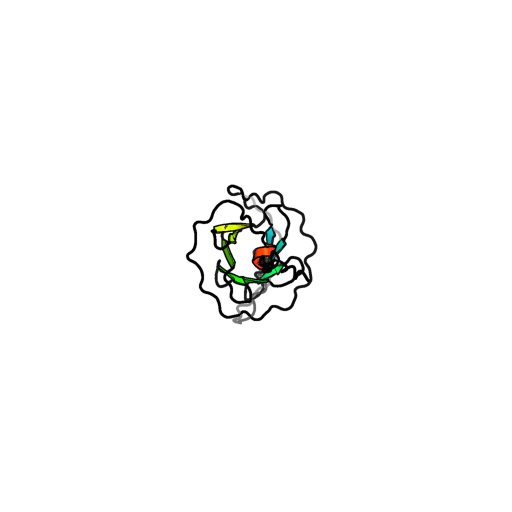A 1 101 ? 2.795 4.592 -5.724 1.00 98.69 101 ALA A O 1
ATOM 803 N N . GLN A 1 102 ? 4.282 5.463 -4.284 1.00 98.12 102 GLN A N 1
ATOM 804 C CA . GLN A 1 102 ? 3.808 6.838 -4.342 1.00 98.12 102 GLN A CA 1
ATOM 805 C C . GLN A 1 102 ? 4.234 7.499 -5.661 1.00 98.12 102 GLN A C 1
ATOM 807 O O . GLN A 1 102 ? 5.266 7.168 -6.258 1.00 98.12 102 GLN A O 1
ATOM 812 N N . LYS A 1 103 ? 3.452 8.488 -6.102 1.00 97.56 103 LYS A N 1
ATOM 813 C CA . LYS A 1 103 ? 3.824 9.375 -7.207 1.00 97.56 103 LYS A CA 1
ATOM 814 C C . LYS A 1 103 ? 5.215 9.989 -6.991 1.00 97.56 103 LYS A C 1
ATOM 816 O O . LYS A 1 103 ? 5.564 10.404 -5.892 1.00 97.56 103 LYS A O 1
ATOM 821 N N . GLY A 1 104 ? 5.997 10.082 -8.062 1.00 97.31 104 GLY A N 1
ATOM 822 C CA . GLY A 1 104 ? 7.330 10.688 -8.060 1.00 97.31 104 GLY A CA 1
ATOM 823 C C . GLY A 1 104 ? 8.476 9.733 -7.718 1.00 97.31 104 GLY A C 1
ATOM 824 O O . GLY A 1 104 ? 9.632 10.095 -7.925 1.00 97.31 104 GLY A O 1
ATOM 825 N N . ILE A 1 105 ? 8.196 8.506 -7.267 1.00 98.19 105 ILE A N 1
ATOM 826 C CA . ILE A 1 105 ? 9.240 7.494 -7.067 1.00 98.19 105 ILE A CA 1
ATOM 827 C C . ILE A 1 105 ? 9.847 7.080 -8.413 1.00 98.19 105 ILE A C 1
ATOM 829 O O . ILE A 1 105 ? 9.132 6.718 -9.344 1.00 98.19 105 ILE A O 1
ATOM 833 N N . VAL A 1 106 ? 11.180 7.119 -8.508 1.00 97.81 106 VAL A N 1
ATOM 834 C CA . VAL A 1 106 ? 11.951 6.703 -9.691 1.00 97.81 106 VAL A CA 1
ATOM 835 C C . VAL A 1 106 ? 13.176 5.912 -9.234 1.00 97.81 106 VAL A C 1
ATOM 837 O O . VAL A 1 106 ? 14.188 6.498 -8.849 1.00 97.81 106 VAL A O 1
ATOM 840 N N . ARG A 1 107 ? 13.083 4.577 -9.235 1.00 96.12 107 ARG A N 1
ATOM 841 C CA . ARG A 1 107 ? 14.152 3.656 -8.803 1.00 96.12 107 ARG A CA 1
ATOM 842 C C . ARG A 1 107 ? 14.057 2.325 -9.554 1.00 96.12 107 ARG A C 1
ATOM 844 O O . ARG A 1 107 ? 13.051 1.634 -9.436 1.00 96.12 107 ARG A O 1
ATOM 851 N N . GLY A 1 108 ? 15.100 1.944 -10.294 1.00 96.88 108 GLY A N 1
ATOM 852 C CA . GLY A 1 108 ? 15.117 0.702 -11.084 1.00 96.88 108 GLY A CA 1
ATOM 853 C C . GLY A 1 108 ? 13.898 0.572 -12.004 1.00 96.88 108 GLY A C 1
ATOM 854 O O . GLY A 1 108 ? 13.684 1.427 -12.856 1.00 96.88 108 GLY A O 1
ATOM 855 N N . GLU A 1 109 ? 13.099 -0.483 -11.833 1.00 97.94 109 GLU A N 1
ATOM 856 C CA . GLU A 1 109 ? 11.868 -0.717 -12.611 1.00 97.94 109 GLU A CA 1
ATOM 857 C C . GLU A 1 109 ? 10.649 0.068 -12.070 1.00 97.94 109 GLU A C 1
ATOM 859 O O . GLU A 1 109 ? 9.601 0.121 -12.715 1.00 97.94 109 GLU A O 1
ATOM 864 N N . ILE A 1 110 ? 10.761 0.686 -10.891 1.00 98.50 110 ILE A N 1
ATOM 865 C CA . ILE A 1 110 ? 9.685 1.410 -10.201 1.00 98.50 110 ILE A CA 1
ATOM 866 C C . ILE A 1 110 ? 9.699 2.870 -10.665 1.00 98.50 110 ILE A C 1
ATOM 868 O O . ILE A 1 110 ? 10.476 3.683 -10.160 1.00 98.50 110 ILE A O 1
ATOM 872 N N . ILE A 1 111 ? 8.850 3.205 -11.641 1.00 98.19 111 ILE A N 1
ATOM 873 C CA . ILE A 1 111 ? 8.806 4.53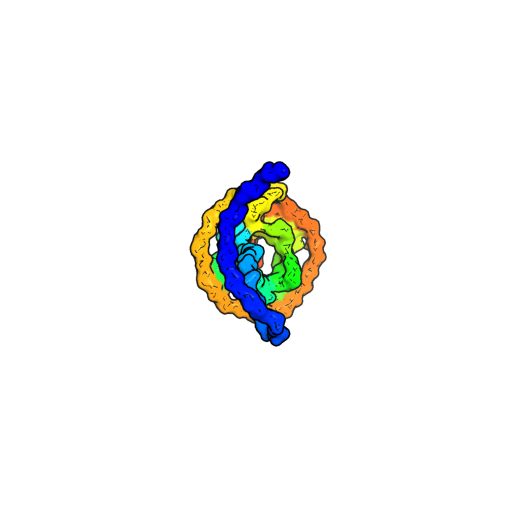2 -12.274 1.00 98.19 111 ILE A CA 1
ATOM 874 C C . ILE A 1 111 ? 7.394 5.122 -12.164 1.00 98.19 111 ILE A C 1
ATOM 876 O O . ILE A 1 111 ? 6.492 4.729 -12.896 1.00 98.19 111 ILE A O 1
ATOM 880 N N . MET A 1 112 ? 7.218 6.092 -11.264 1.00 98.00 112 MET A N 1
ATOM 881 C CA . MET A 1 112 ? 5.947 6.759 -10.938 1.00 98.00 112 MET A CA 1
ATOM 882 C C . MET A 1 112 ? 5.956 8.257 -11.268 1.00 98.00 112 MET A C 1
ATOM 884 O O . MET A 1 112 ? 5.298 9.064 -10.610 1.00 98.00 112 MET A O 1
ATOM 888 N N . SER A 1 113 ? 6.715 8.660 -12.288 1.00 96.81 113 SER A N 1
ATOM 889 C CA . SER A 1 113 ? 6.769 10.055 -12.744 1.00 96.81 113 SER A CA 1
ATOM 890 C C . SER A 1 113 ? 5.469 10.514 -13.415 1.00 96.81 113 SER A C 1
ATOM 892 O O . SER A 1 113 ? 5.086 11.671 -13.263 1.00 96.81 113 SER A O 1
ATOM 894 N N . ASN A 1 114 ? 4.768 9.607 -14.104 1.00 96.00 114 ASN A N 1
ATOM 895 C CA . ASN A 1 114 ? 3.514 9.875 -14.807 1.00 96.00 114 ASN A CA 1
ATOM 896 C C . ASN A 1 114 ? 2.445 8.864 -14.376 1.00 96.00 114 ASN A C 1
ATOM 898 O O . ASN A 1 114 ? 2.391 7.748 -14.895 1.00 96.00 114 ASN A O 1
ATOM 902 N N . THR A 1 115 ? 1.612 9.252 -13.412 1.00 97.94 115 THR A N 1
ATOM 903 C CA . THR A 1 115 ? 0.522 8.417 -12.898 1.00 97.94 115 THR A CA 1
ATOM 904 C C . THR A 1 115 ? -0.823 8.787 -13.506 1.00 97.94 115 THR A C 1
ATOM 906 O O . THR A 1 115 ? -1.023 9.917 -13.963 1.00 97.94 115 THR A O 1
ATOM 909 N N . HIS A 1 116 ? -1.754 7.833 -13.517 1.00 97.50 116 HIS A N 1
ATOM 910 C CA . HIS A 1 116 ? -3.131 8.106 -13.910 1.00 97.50 116 HIS A CA 1
ATOM 911 C C . HIS A 1 116 ? -3.801 9.090 -12.944 1.00 97.50 116 HIS A C 1
ATOM 913 O O . HIS A 1 116 ? -3.418 9.216 -11.779 1.00 97.50 116 HIS A O 1
ATOM 919 N N . LEU A 1 117 ? -4.809 9.801 -13.456 1.00 95.19 117 LEU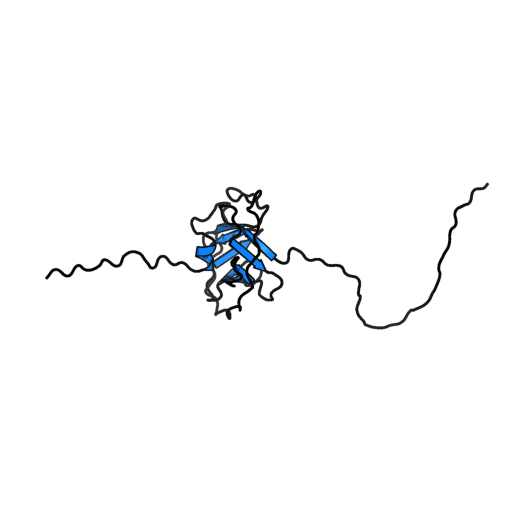 A N 1
ATOM 920 C CA . LEU A 1 117 ? -5.593 10.738 -12.664 1.00 95.19 117 LEU A CA 1
ATOM 921 C C . LEU A 1 117 ? -6.342 10.001 -11.548 1.00 95.19 117 LEU A C 1
ATOM 923 O O . LEU A 1 117 ? -6.965 8.964 -11.775 1.00 95.19 117 LEU A O 1
ATOM 927 N N . GLU A 1 118 ? -6.314 10.586 -10.359 1.00 96.38 118 GLU A N 1
ATOM 928 C CA . GLU A 1 118 ? -7.074 10.125 -9.206 1.00 96.38 118 GLU A CA 1
ATOM 929 C C . GLU A 1 118 ? -8.552 10.491 -9.377 1.00 96.38 118 GLU A C 1
ATOM 931 O O . GLU A 1 118 ? -8.905 11.663 -9.525 1.00 96.38 118 GLU A O 1
ATOM 936 N N . SER A 1 119 ? -9.427 9.485 -9.385 1.00 95.50 119 SER A N 1
ATOM 937 C CA . SER A 1 119 ? -10.875 9.710 -9.370 1.00 95.50 119 SER A CA 1
ATOM 938 C C . SER A 1 119 ? -11.366 10.062 -7.959 1.00 95.50 119 SER A C 1
ATOM 940 O O . SER A 1 119 ? -10.604 10.064 -6.995 1.00 95.50 119 SER A O 1
ATOM 942 N N . VAL A 1 120 ? -12.651 10.374 -7.802 1.00 96.12 120 VAL A N 1
ATOM 943 C CA . VAL A 1 120 ? -13.214 10.600 -6.464 1.00 96.12 120 VAL A CA 1
ATOM 944 C C . VAL A 1 120 ? -13.156 9.290 -5.668 1.00 96.12 120 VAL A C 1
ATOM 946 O O . VAL A 1 120 ? -13.683 8.273 -6.116 1.00 96.12 120 VAL A O 1
ATOM 949 N N . LYS A 1 121 ? -12.507 9.322 -4.498 1.00 96.56 121 LYS A N 1
ATOM 950 C CA . LYS A 1 121 ? -12.441 8.193 -3.558 1.00 96.56 121 LYS A CA 1
ATOM 951 C C . LYS A 1 121 ? -13.836 7.868 -3.018 1.00 96.56 121 LYS A C 1
ATOM 953 O O . LYS A 1 121 ? -14.655 8.765 -2.811 1.00 96.56 121 LYS A O 1
ATOM 958 N N . GLY A 1 122 ? -14.093 6.589 -2.768 1.00 96.19 122 GLY A N 1
ATOM 959 C CA . GLY A 1 122 ? -15.333 6.146 -2.141 1.00 96.19 122 GLY A CA 1
ATOM 960 C C . GLY A 1 122 ? -15.442 6.571 -0.674 1.00 96.19 122 GLY A C 1
ATOM 961 O O . GLY A 1 122 ? -14.470 6.984 -0.035 1.00 96.19 122 GLY A O 1
ATOM 962 N N . VAL A 1 123 ? -16.659 6.483 -0.136 1.00 95.75 123 VAL A N 1
ATOM 963 C CA . VAL A 1 123 ? -16.928 6.796 1.271 1.00 95.75 123 VAL A CA 1
ATOM 964 C C . VAL A 1 123 ? -16.251 5.750 2.153 1.00 95.75 123 VAL A C 1
ATOM 966 O O . VAL A 1 123 ? -16.422 4.555 1.942 1.00 95.75 123 VAL A O 1
ATOM 969 N N . LYS A 1 124 ? -15.506 6.194 3.169 1.00 95.62 124 LYS A N 1
ATOM 970 C CA . LYS A 1 124 ? -14.815 5.284 4.089 1.00 95.62 124 LYS A CA 1
ATOM 971 C C . LYS A 1 124 ? -15.799 4.370 4.817 1.00 95.62 124 LYS A C 1
ATOM 973 O O . LYS A 1 124 ? -16.740 4.837 5.459 1.00 95.62 124 LYS A O 1
ATOM 978 N N . HIS A 1 125 ? -15.543 3.070 4.744 1.00 95.19 125 HIS A N 1
ATOM 979 C CA . HIS A 1 125 ? -16.290 2.054 5.474 1.00 95.19 125 HIS A CA 1
ATOM 980 C C . HIS A 1 125 ? -15.789 1.922 6.921 1.00 95.19 125 HIS A C 1
ATOM 982 O O . HIS A 1 125 ? -14.717 2.409 7.288 1.00 95.19 125 HIS A O 1
ATOM 988 N N . ILE A 1 126 ? -16.577 1.244 7.759 1.00 92.69 126 ILE A N 1
ATOM 989 C CA . ILE A 1 126 ? -16.229 0.985 9.162 1.00 92.69 126 ILE A CA 1
ATOM 990 C C . ILE A 1 126 ? -14.966 0.117 9.226 1.00 92.69 126 ILE A C 1
ATOM 992 O O . ILE A 1 126 ? -14.887 -0.926 8.575 1.00 92.69 126 ILE A O 1
ATOM 996 N N . LYS A 1 127 ? -13.993 0.531 10.046 1.00 92.19 127 LYS A N 1
ATOM 997 C CA . LYS A 1 127 ? -12.756 -0.225 10.270 1.00 92.19 127 LYS A CA 1
ATOM 998 C C . LYS A 1 127 ? -13.022 -1.519 11.049 1.00 92.19 127 LYS A C 1
ATOM 1000 O O . LYS A 1 127 ? -13.690 -1.465 12.086 1.00 92.19 127 LYS A O 1
ATOM 1005 N N . PRO A 1 128 ? -12.470 -2.664 10.613 1.00 91.81 128 PRO A N 1
ATOM 1006 C CA . PRO A 1 128 ? -12.451 -3.870 11.422 1.00 91.81 128 PRO A CA 1
ATOM 1007 C C . PRO A 1 128 ? -11.626 -3.665 12.695 1.00 91.81 128 PRO A C 1
ATOM 1009 O O . PRO A 1 128 ? -10.701 -2.854 12.737 1.00 91.81 128 PRO A O 1
ATOM 1012 N N . VAL A 1 129 ? -11.924 -4.454 13.725 1.00 88.88 129 VAL A N 1
ATOM 1013 C CA . VAL A 1 129 ? -11.064 -4.540 14.909 1.00 88.88 129 VAL A CA 1
ATOM 1014 C C . VAL A 1 129 ? -9.819 -5.364 14.545 1.00 88.88 129 VAL A C 1
ATOM 1016 O O . VAL A 1 129 ? -9.980 -6.490 14.064 1.00 88.88 129 VAL A O 1
ATOM 1019 N N . PRO A 1 130 ? -8.592 -4.843 14.746 1.00 87.06 130 PRO A N 1
ATOM 1020 C CA . PRO A 1 130 ? -7.376 -5.602 14.481 1.00 87.06 130 PRO A CA 1
ATOM 1021 C C . PRO A 1 130 ? -7.276 -6.877 15.326 1.00 87.06 130 PRO A C 1
ATOM 1023 O O . PRO A 1 130 ? -7.504 -6.853 16.536 1.00 87.06 130 PRO A O 1
ATOM 1026 N N . HIS A 1 131 ? -6.907 -7.989 14.692 1.00 89.12 131 HIS A N 1
ATOM 1027 C CA . HIS A 1 131 ? -6.589 -9.241 15.380 1.00 89.12 131 HIS A CA 1
ATOM 1028 C C . HIS A 1 131 ? -5.139 -9.241 15.882 1.00 89.12 131 HIS A C 1
ATOM 1030 O O . HIS A 1 131 ? -4.319 -8.419 15.476 1.00 89.12 131 HIS A O 1
ATOM 1036 N N . ILE A 1 132 ? -4.813 -10.210 16.742 1.00 85.62 132 ILE A N 1
ATOM 1037 C CA . ILE A 1 132 ? -3.440 -10.445 17.206 1.00 85.62 132 ILE A CA 1
ATOM 1038 C C . ILE A 1 132 ? -2.531 -10.721 16.004 1.00 85.62 132 ILE A C 1
ATOM 1040 O O . ILE A 1 132 ? -2.870 -11.520 15.130 1.00 85.62 132 ILE A O 1
ATOM 1044 N N . HIS A 1 133 ? -1.367 -10.075 15.985 1.00 88.56 133 HIS A N 1
ATOM 1045 C CA . HIS A 1 133 ? -0.422 -10.178 14.883 1.00 88.56 133 HIS A CA 1
ATOM 1046 C C . HIS A 1 133 ? 0.201 -11.570 14.740 1.00 88.56 133 HIS A C 1
ATOM 1048 O O . HIS A 1 133 ? 0.607 -12.206 15.715 1.00 88.56 133 HIS A O 1
ATOM 1054 N N . SER A 1 134 ? 0.362 -12.006 13.493 1.00 84.31 134 SER A N 1
ATOM 1055 C CA . SER A 1 134 ? 1.293 -13.065 13.113 1.00 84.31 134 SER A CA 1
ATOM 1056 C C . SER A 1 134 ? 2.736 -12.595 13.289 1.00 84.31 134 SER A C 1
ATOM 1058 O O . SER A 1 134 ? 3.016 -11.405 13.155 1.00 84.31 134 SER A O 1
ATOM 1060 N N . LEU A 1 135 ? 3.674 -13.527 13.468 1.00 86.94 135 LEU A N 1
ATOM 1061 C CA . LEU A 1 135 ? 5.096 -13.188 13.483 1.00 86.94 135 LEU A CA 1
ATOM 1062 C C . LEU A 1 135 ? 5.529 -12.540 12.162 1.00 86.94 135 LEU A C 1
ATOM 1064 O O . LEU A 1 135 ? 5.295 -13.076 11.077 1.00 86.94 135 LEU A O 1
ATOM 1068 N N . LYS A 1 136 ? 6.212 -11.404 12.284 1.00 90.88 136 LYS A N 1
ATOM 1069 C CA . LYS A 1 136 ? 6.878 -10.728 11.176 1.00 90.88 136 LYS A CA 1
ATOM 1070 C C . LYS A 1 136 ? 8.032 -11.596 10.634 1.00 90.88 136 LYS A C 1
ATOM 1072 O O . LYS A 1 136 ? 8.843 -12.075 11.431 1.00 90.88 136 LYS A O 1
ATOM 1077 N N . PRO A 1 137 ? 8.149 -11.788 9.306 1.00 91.94 137 PRO A N 1
ATOM 1078 C CA . PRO A 1 137 ? 9.305 -12.434 8.691 1.00 91.94 137 PRO A CA 1
ATOM 1079 C C . PRO A 1 137 ? 10.603 -11.649 8.912 1.00 91.94 137 PRO A C 1
ATOM 1081 O O . PRO A 1 137 ? 10.593 -10.451 9.193 1.00 91.94 137 PRO A O 1
ATOM 1084 N N . ILE A 1 138 ? 11.746 -12.303 8.701 1.00 93.81 138 ILE A N 1
ATOM 1085 C CA . ILE A 1 138 ? 13.028 -11.595 8.603 1.00 93.81 138 ILE A CA 1
ATOM 1086 C C . ILE A 1 138 ? 12.950 -10.626 7.420 1.00 93.81 138 ILE A C 1
ATOM 1088 O O . ILE A 1 138 ? 12.597 -11.030 6.312 1.00 93.81 138 ILE A O 1
ATOM 1092 N N . THR A 1 139 ? 13.286 -9.357 7.654 1.00 96.00 139 THR A N 1
ATOM 1093 C CA . THR A 1 139 ? 13.263 -8.331 6.610 1.00 96.00 139 THR A CA 1
ATOM 1094 C C . THR A 1 139 ? 14.212 -8.711 5.462 1.00 96.00 139 THR A C 1
ATOM 1096 O O . THR A 1 139 ? 15.403 -8.925 5.712 1.00 96.00 139 THR A O 1
ATOM 1099 N N . PRO A 1 140 ? 13.725 -8.803 4.211 1.00 96.06 140 PRO A N 1
ATOM 1100 C CA . PRO A 1 140 ? 14.546 -9.144 3.057 1.00 96.06 140 PRO A CA 1
ATOM 1101 C C . PRO A 1 140 ? 15.337 -7.929 2.561 1.00 96.06 140 PRO A C 1
ATOM 1103 O O . PRO A 1 140 ? 15.125 -6.791 2.978 1.00 96.06 140 PRO A O 1
ATOM 1106 N N . SER A 1 141 ? 16.212 -8.149 1.581 1.00 97.50 141 SER A N 1
ATOM 1107 C CA . SER A 1 141 ? 16.712 -7.046 0.758 1.00 97.50 141 SER A CA 1
ATOM 1108 C C . SER A 1 141 ? 15.604 -6.532 -0.163 1.00 97.50 141 SER A C 1
ATOM 1110 O O . SER A 1 141 ? 15.046 -7.298 -0.962 1.00 97.50 141 SER A O 1
ATOM 1112 N N . PHE A 1 142 ? 15.324 -5.232 -0.076 1.00 98.12 142 PHE A N 1
ATOM 1113 C CA . PHE A 1 142 ? 14.375 -4.555 -0.956 1.00 98.12 142 PHE A CA 1
ATOM 1114 C C . PHE A 1 142 ? 14.946 -4.394 -2.360 1.00 98.12 142 PHE A C 1
ATOM 1116 O O . PHE A 1 142 ? 16.105 -4.016 -2.542 1.00 98.12 142 PHE A O 1
ATOM 1123 N N . LYS A 1 143 ? 14.119 -4.703 -3.355 1.00 98.25 143 LYS A N 1
ATOM 1124 C CA . LYS A 1 143 ? 14.497 -4.726 -4.764 1.00 98.25 143 LYS A CA 1
ATOM 1125 C C . LYS A 1 143 ? 13.836 -3.563 -5.479 1.00 98.25 143 LYS A C 1
ATOM 1127 O O . LYS A 1 143 ? 12.650 -3.309 -5.294 1.00 98.25 143 LYS A O 1
ATOM 1132 N N . ASP A 1 144 ? 14.567 -2.931 -6.384 1.00 98.06 144 ASP A N 1
ATOM 1133 C CA . ASP A 1 144 ? 14.012 -1.913 -7.279 1.00 98.06 144 ASP A CA 1
ATOM 1134 C C . ASP A 1 144 ? 13.294 -2.577 -8.474 1.00 98.06 144 ASP A C 1
ATOM 1136 O O . ASP A 1 144 ? 13.600 -2.309 -9.637 1.00 98.06 144 ASP A O 1
ATOM 1140 N N . LYS A 1 145 ? 12.389 -3.519 -8.168 1.00 98.44 145 LYS A N 1
ATOM 1141 C CA . LYS A 1 145 ? 11.638 -4.361 -9.108 1.00 98.44 145 LYS A CA 1
ATOM 1142 C C . LYS A 1 145 ? 10.201 -4.555 -8.651 1.00 98.44 145 LYS A C 1
ATOM 1144 O O . LYS A 1 145 ? 9.944 -4.660 -7.449 1.00 98.44 145 LYS A O 1
ATOM 1149 N N . TRP A 1 146 ? 9.291 -4.675 -9.611 1.00 98.56 146 TRP A N 1
ATOM 1150 C CA . TRP A 1 146 ? 7.894 -4.989 -9.325 1.00 98.56 146 TRP A CA 1
ATOM 1151 C C . TRP A 1 146 ? 7.710 -6.456 -8.946 1.00 98.56 146 TRP A C 1
ATOM 1153 O O . TRP A 1 146 ? 8.333 -7.355 -9.511 1.00 98.56 146 TRP A O 1
ATOM 1163 N N . SER A 1 147 ? 6.803 -6.691 -8.010 1.00 98.19 147 SER A N 1
ATOM 1164 C CA . SER A 1 147 ? 6.280 -8.009 -7.694 1.00 98.19 147 SER A CA 1
ATOM 1165 C C . SER A 1 147 ? 5.409 -8.517 -8.843 1.00 98.19 147 SER A C 1
ATOM 1167 O O . SER A 1 147 ? 4.773 -7.750 -9.574 1.00 98.19 147 SER A O 1
ATOM 1169 N N . THR A 1 148 ? 5.328 -9.838 -8.989 1.00 95.94 148 THR A N 1
ATOM 1170 C CA . THR A 1 148 ? 4.310 -10.466 -9.843 1.00 95.94 148 THR A CA 1
ATOM 1171 C C . THR A 1 148 ? 2.927 -10.437 -9.186 1.00 95.94 148 THR A C 1
ATOM 1173 O O . THR A 1 148 ? 1.920 -10.586 -9.879 1.00 95.94 148 THR A O 1
ATOM 1176 N N . ARG A 1 149 ? 2.860 -10.205 -7.867 1.00 95.25 149 ARG A N 1
ATOM 1177 C CA . ARG A 1 149 ? 1.624 -10.039 -7.099 1.00 95.25 149 ARG A CA 1
ATOM 1178 C C . ARG A 1 149 ? 1.118 -8.598 -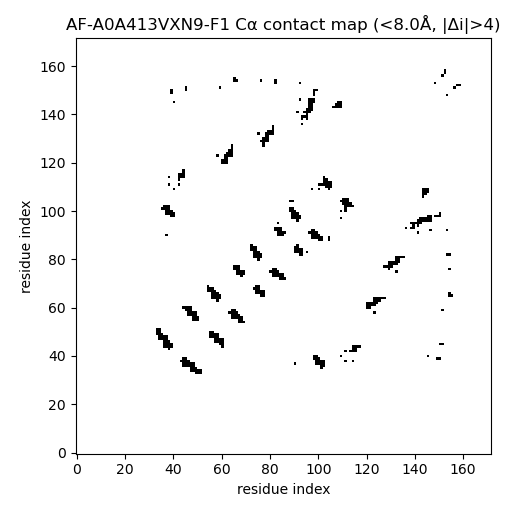7.210 1.00 95.25 149 ARG A C 1
ATOM 1180 O O . ARG A 1 149 ? 1.884 -7.656 -7.041 1.00 95.25 149 ARG A O 1
ATOM 1187 N N . SER A 1 150 ? -0.177 -8.418 -7.470 1.00 96.69 150 SER A N 1
ATOM 1188 C CA . SER A 1 150 ? -0.802 -7.087 -7.486 1.00 96.69 150 SER A CA 1
ATOM 1189 C C . SER A 1 150 ? -1.057 -6.555 -6.071 1.00 96.69 150 SER A C 1
ATOM 1191 O O . SER A 1 150 ? -1.165 -7.332 -5.116 1.00 96.69 150 SER A O 1
ATOM 1193 N N . LEU A 1 151 ? -1.208 -5.231 -5.943 1.00 96.38 151 LEU A N 1
ATOM 1194 C CA . LEU A 1 151 ? -1.563 -4.593 -4.674 1.00 96.38 151 LEU A CA 1
ATOM 1195 C C . LEU A 1 151 ? -2.909 -5.102 -4.141 1.00 96.38 151 LEU A C 1
ATOM 1197 O O . LEU A 1 151 ? -2.978 -5.543 -2.998 1.00 96.38 151 LEU A O 1
ATOM 1201 N N . SER A 1 152 ? -3.957 -5.107 -4.972 1.00 95.62 152 SER A N 1
ATOM 1202 C CA . SER A 1 152 ? -5.288 -5.588 -4.576 1.00 95.62 152 SER A CA 1
ATOM 1203 C C . SER A 1 152 ? -5.233 -7.019 -4.058 1.00 95.62 152 SER A C 1
ATOM 1205 O O . SER A 1 152 ? -5.776 -7.308 -3.001 1.00 95.62 152 SER A O 1
ATOM 1207 N N . ARG A 1 153 ? -4.503 -7.905 -4.747 1.00 94.69 153 ARG A N 1
ATOM 1208 C CA . ARG A 1 153 ? -4.353 -9.301 -4.334 1.00 94.69 153 ARG A CA 1
ATOM 1209 C C . ARG A 1 153 ? -3.667 -9.437 -2.977 1.00 94.69 153 ARG A C 1
ATOM 1211 O O . ARG A 1 153 ? -4.048 -10.299 -2.188 1.00 94.69 153 ARG A O 1
ATOM 1218 N N . LEU A 1 154 ? -2.655 -8.612 -2.706 1.00 95.19 154 LEU A N 1
ATOM 1219 C CA . LEU A 1 154 ? -1.999 -8.580 -1.400 1.00 95.19 154 LEU A CA 1
ATOM 1220 C C . LEU A 1 154 ? -2.968 -8.135 -0.296 1.00 95.19 154 LEU A C 1
ATOM 1222 O O . LEU A 1 154 ? -3.054 -8.786 0.746 1.00 95.19 154 LEU A O 1
ATOM 1226 N N . LEU A 1 155 ? -3.672 -7.028 -0.530 1.00 94.56 155 LEU A N 1
ATOM 1227 C CA . LEU A 1 155 ? -4.511 -6.381 0.477 1.00 94.56 155 LEU A CA 1
ATOM 1228 C C . LEU A 1 155 ? -5.823 -7.134 0.731 1.00 94.56 155 LEU A C 1
ATOM 1230 O O . LEU A 1 155 ? -6.230 -7.247 1.878 1.00 94.56 155 LEU A O 1
ATOM 1234 N N . LEU A 1 156 ? -6.460 -7.672 -0.313 1.00 92.25 156 LEU A N 1
ATOM 1235 C CA . LEU A 1 156 ? -7.771 -8.330 -0.243 1.00 92.25 156 LEU A CA 1
ATOM 1236 C C . LEU A 1 156 ? -7.701 -9.842 -0.036 1.00 92.25 156 LEU A C 1
ATOM 1238 O O . LEU A 1 156 ? -8.741 -10.473 0.115 1.00 92.25 156 LEU A O 1
ATOM 1242 N N . GLN A 1 157 ? -6.501 -10.430 -0.021 1.00 76.12 157 GLN A N 1
ATOM 1243 C CA . GLN A 1 157 ? -6.340 -11.873 0.150 1.00 76.12 157 GLN A CA 1
ATOM 1244 C C . GLN A 1 157 ? -7.087 -12.684 -0.928 1.00 76.12 157 GLN A C 1
ATOM 1246 O O . GLN A 1 157 ? -7.839 -13.611 -0.639 1.00 76.12 157 GLN A O 1
ATOM 1251 N N . GLU A 1 158 ? -6.868 -12.371 -2.204 1.00 66.88 158 GLU A N 1
ATOM 1252 C CA . GLU A 1 158 ? -7.287 -13.291 -3.265 1.00 66.88 158 GLU A CA 1
ATOM 1253 C C . GLU A 1 158 ? -6.328 -14.496 -3.266 1.00 66.88 158 GLU A C 1
ATOM 1255 O O . GLU A 1 158 ? -5.289 -14.512 -3.937 1.00 66.88 158 GLU A O 1
ATOM 1260 N N . ASP A 1 159 ? -6.623 -15.491 -2.431 1.00 49.66 159 ASP A N 1
ATOM 1261 C CA . ASP A 1 159 ? -5.914 -16.768 -2.406 1.00 49.66 159 ASP A CA 1
ATOM 1262 C C . ASP A 1 159 ? -6.304 -17.585 -3.659 1.00 49.66 159 ASP A C 1
ATOM 1264 O O . ASP A 1 159 ? -7.451 -17.570 -4.099 1.00 49.66 159 ASP A O 1
ATOM 1268 N N . ASN A 1 160 ? -5.353 -18.311 -4.265 1.00 45.44 160 ASN A N 1
ATOM 1269 C CA . ASN A 1 160 ? -5.576 -19.176 -5.444 1.00 45.44 160 ASN A CA 1
ATOM 1270 C C . ASN A 1 160 ? -6.424 -20.428 -5.135 1.00 45.44 160 ASN A C 1
ATOM 1272 O O . ASN A 1 160 ? -6.209 -21.483 -5.723 1.00 45.44 160 ASN A O 1
ATOM 1276 N N . THR A 1 161 ? -7.371 -20.375 -4.205 1.00 41.00 161 THR A N 1
ATOM 1277 C CA . THR A 1 161 ? -8.201 -21.527 -3.827 1.00 41.00 161 THR A CA 1
ATOM 1278 C C . THR A 1 161 ? -9.434 -21.647 -4.722 1.00 41.00 161 THR A C 1
ATOM 1280 O O . THR A 1 161 ? -10.558 -21.808 -4.264 1.00 41.00 161 THR A O 1
ATOM 1283 N N . SER A 1 162 ? -9.215 -21.596 -6.033 1.00 42.84 162 SER A N 1
ATOM 1284 C CA . SER A 1 162 ? -10.141 -22.147 -7.021 1.00 42.84 162 SER A CA 1
ATOM 1285 C C . SER A 1 162 ? -9.368 -22.449 -8.295 1.00 42.84 162 SER A C 1
ATOM 1287 O O . SER A 1 162 ? -9.369 -21.687 -9.257 1.00 42.84 162 SER A O 1
ATOM 1289 N N . THR A 1 163 ? -8.611 -23.537 -8.280 1.00 45.38 163 THR A N 1
ATOM 1290 C CA . THR A 1 163 ? -8.338 -24.318 -9.486 1.00 45.38 163 THR A CA 1
ATOM 1291 C C . THR A 1 163 ? -7.904 -25.713 -9.055 1.00 45.38 163 THR A C 1
ATOM 1293 O O . THR A 1 163 ? -6.926 -25.883 -8.336 1.00 45.38 163 THR A O 1
ATOM 1296 N N . ASP A 1 164 ? -8.684 -26.685 -9.523 1.00 47.03 164 ASP A N 1
ATOM 1297 C CA . ASP A 1 164 ? -8.424 -28.124 -9.548 1.00 47.03 164 ASP A CA 1
ATOM 1298 C C . ASP A 1 164 ? -8.761 -28.954 -8.293 1.00 47.03 164 ASP A C 1
ATOM 1300 O O . ASP A 1 164 ? -7.913 -29.464 -7.565 1.00 47.03 164 ASP A O 1
ATOM 1304 N N . SER A 1 165 ? -10.062 -29.183 -8.091 1.00 38.84 165 SER A N 1
ATOM 1305 C CA . SER A 1 165 ? -10.510 -30.512 -7.662 1.00 38.84 165 SER A CA 1
ATOM 1306 C C . SER A 1 165 ? -10.844 -31.310 -8.924 1.00 38.84 165 SER A C 1
ATOM 1308 O O . SER A 1 165 ? -11.774 -30.909 -9.629 1.00 38.84 165 SER A O 1
ATOM 1310 N N . PRO A 1 166 ? -10.146 -32.419 -9.234 1.00 44.50 166 PRO A N 1
ATOM 1311 C CA . PRO A 1 166 ? -10.550 -33.271 -10.337 1.00 44.50 166 PRO A CA 1
ATOM 1312 C C . PRO A 1 166 ? -11.907 -33.876 -9.983 1.00 44.50 166 PRO A C 1
ATOM 1314 O O . PRO A 1 166 ? -12.054 -34.593 -8.988 1.00 44.50 166 PRO A O 1
ATOM 1317 N N . ILE A 1 167 ? -12.913 -33.558 -10.797 1.00 48.06 167 ILE A N 1
ATOM 1318 C CA . ILE A 1 167 ? -14.198 -34.246 -10.787 1.00 48.06 167 ILE A CA 1
ATOM 1319 C C . ILE A 1 167 ? -13.877 -35.724 -11.015 1.00 48.06 167 ILE A C 1
ATOM 1321 O O . ILE A 1 167 ? -13.413 -36.109 -12.086 1.00 48.06 167 ILE A O 1
ATOM 1325 N N . LYS A 1 168 ? -14.079 -36.555 -9.988 1.00 46.12 168 LYS A N 1
ATOM 1326 C CA . LYS A 1 168 ? -14.117 -38.002 -10.175 1.00 46.12 168 LYS A CA 1
ATOM 1327 C C . LYS A 1 168 ? -15.338 -38.305 -11.030 1.00 46.12 168 LYS A C 1
ATOM 1329 O O . LYS A 1 168 ? -16.471 -38.232 -10.558 1.00 46.12 168 LYS A O 1
ATOM 1334 N N . GLU A 1 169 ? -15.083 -38.594 -12.295 1.00 49.19 169 GLU A N 1
ATOM 1335 C CA . GLU A 1 169 ? -16.054 -39.155 -13.217 1.00 49.19 169 GLU A CA 1
ATOM 1336 C C . GLU A 1 169 ? -16.437 -40.547 -12.698 1.00 49.19 169 GLU A C 1
ATOM 1338 O O . GLU A 1 169 ? -15.668 -41.506 -12.767 1.00 49.19 169 GLU A O 1
ATOM 1343 N N . ASN A 1 170 ? -17.612 -40.634 -12.078 1.00 49.47 170 ASN A N 1
ATOM 1344 C CA . ASN A 1 170 ? -18.233 -41.906 -11.750 1.00 49.47 170 ASN A CA 1
ATOM 1345 C C . ASN A 1 170 ? -18.823 -42.472 -13.045 1.00 49.47 170 ASN A C 1
ATOM 1347 O O . ASN A 1 170 ? -19.910 -42.065 -13.455 1.00 49.47 170 ASN A O 1
ATOM 1351 N N . GLN A 1 171 ? -18.103 -43.393 -13.683 1.00 46.22 171 GLN A N 1
ATOM 1352 C CA . GLN A 1 171 ? -18.680 -44.263 -14.703 1.00 46.22 171 GLN A CA 1
ATOM 1353 C C . GLN A 1 171 ? -19.608 -45.283 -14.025 1.00 46.22 171 GLN A C 1
ATOM 1355 O O . GLN A 1 171 ? -19.161 -46.076 -13.193 1.00 46.22 171 GLN A O 1
ATOM 1360 N N . TYR A 1 172 ? -20.892 -45.220 -14.379 1.00 49.84 172 TYR A N 1
ATOM 1361 C CA . TYR A 1 172 ? -21.819 -46.352 -14.343 1.00 49.84 172 TYR A CA 1
ATOM 1362 C C . TYR A 1 172 ? -21.771 -47.072 -15.690 1.00 49.84 172 T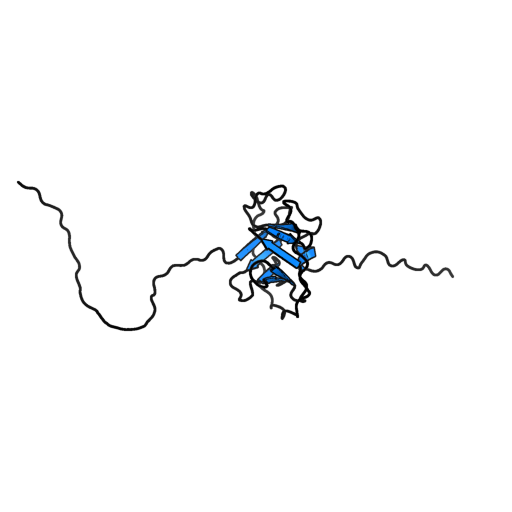YR A C 1
ATOM 1364 O O . TYR A 1 172 ? -21.606 -46.365 -16.712 1.00 49.84 172 TYR A O 1
#

Solvent-accessible surface area (backbone atoms only — not comparable to full-atom values): 10747 Å² total; per-residue (Å²): 134,90,85,85,88,82,92,84,86,87,85,86,82,84,89,78,96,67,93,71,94,78,83,86,90,81,74,92,77,80,71,76,75,54,54,46,56,30,19,36,97,85,29,41,73,53,30,31,39,31,64,79,47,95,52,33,38,29,24,37,44,64,16,46,60,39,32,31,44,60,76,90,36,38,31,29,30,41,80,10,43,64,54,28,38,48,55,96,59,31,35,25,38,72,79,15,25,30,26,28,30,27,78,65,42,76,43,83,68,42,72,25,80,76,58,58,85,81,71,89,66,40,70,73,48,84,74,75,76,70,44,77,68,50,84,74,75,80,84,56,73,75,45,56,36,70,42,95,56,52,48,65,44,67,56,70,61,70,67,84,86,80,77,84,78,81,79,80,79,79,82,128

Foldseek 3Di:
DDDDDDDDDDDDDDDDPDDDDDDDPDDPCPDDPQKFFWAFLVLEGFWMFGNVDPFGFIAGQQQETQWGDDPDFWIDGLAQETAATCDPQFGAGLQQAGQTGTAPDDFQSDHRVDHDDRDRGHDHDDDHHRDHHDDRDDRHDHDSHHDPDHPCCSRVVPDPPDDDDPPPPDDD